Protein AF-A0A1I2ZXB8-F1 (afdb_monomer_lite)

Sequence (81 aa):
MAKNPGNFHQVRADNVEIAYDKETNKLRIQDVDDGGMRVTKNKIGARGIFKYFNIGEVKGSFAADYNADDNAVYVDLNKRK

Secondary structure (DSSP, 8-state):
-------GGG---SEEEEEEETTTTEEEEEEESSSSEEPBTTB--HHHHHHHHT-----S-EEEEEETTTTEEEEEEEEE-

Radius of gyration: 12.61 Å; chains: 1; bounding box: 30×31×31 Å

pLDDT: mean 82.58, std 15.26, range [35.94, 95.69]

Foldseek 3Di:
DDDDDPDLVLQPAQFWAWDADPVQRKIKIAHDNDDHHGQDPSDDDVVVVCVVVVPPDQDAAFDWDQDPVRRIIMTRSVGHD

Organism: NCBI:txid1121424

Structure (mmCIF, N/CA/C/O backbone):
data_AF-A0A1I2ZXB8-F1
#
_entry.id   AF-A0A1I2ZXB8-F1
#
loop_
_atom_site.group_PDB
_atom_site.id
_atom_site.type_symbol
_atom_site.label_atom_id
_atom_site.label_alt_id
_atom_site.label_comp_id
_atom_site.label_asym_id
_atom_site.label_entity_id
_atom_site.label_seq_id
_atom_site.pdbx_PDB_ins_code
_atom_site.Cartn_x
_atom_site.Cartn_y
_atom_site.Cartn_z
_atom_site.occupancy
_atom_site.B_iso_or_equiv
_atom_site.auth_seq_id
_atom_site.auth_comp_id
_atom_site.auth_asym_id
_atom_site.auth_atom_id
_atom_site.pdbx_PDB_model_num
ATOM 1 N N . MET A 1 1 ? 14.671 -20.583 18.836 1.00 45.75 1 MET A N 1
ATOM 2 C CA . MET A 1 1 ? 14.061 -20.168 17.555 1.00 45.75 1 MET A CA 1
ATOM 3 C C . MET A 1 1 ? 13.167 -18.971 17.828 1.00 45.75 1 MET A C 1
ATOM 5 O O . MET A 1 1 ? 12.243 -19.139 18.604 1.00 45.75 1 MET A O 1
ATOM 9 N N . ALA A 1 2 ? 13.488 -17.789 17.293 1.00 49.06 2 ALA A N 1
ATOM 10 C CA . ALA A 1 2 ? 12.544 -16.694 17.012 1.00 49.06 2 ALA A CA 1
ATOM 11 C C . ALA A 1 2 ? 13.324 -15.445 16.568 1.00 49.06 2 ALA A C 1
ATOM 13 O O . ALA A 1 2 ? 13.924 -14.750 17.385 1.00 49.06 2 ALA A O 1
ATOM 14 N N . LYS A 1 3 ? 13.291 -15.145 15.269 1.00 35.94 3 LYS A N 1
ATOM 15 C CA . LYS A 1 3 ? 13.449 -13.783 14.753 1.00 35.94 3 LYS A CA 1
ATOM 16 C C . LYS A 1 3 ? 12.448 -13.628 13.616 1.00 35.94 3 LYS A C 1
ATOM 18 O O . LYS A 1 3 ? 12.730 -14.034 12.499 1.00 35.94 3 LYS A O 1
ATOM 23 N N . ASN A 1 4 ? 11.291 -13.047 13.924 1.00 55.25 4 ASN A N 1
ATOM 24 C CA . ASN A 1 4 ? 10.413 -12.463 12.918 1.00 55.25 4 ASN A CA 1
ATOM 25 C C . ASN A 1 4 ? 10.448 -10.929 13.043 1.00 55.25 4 ASN A C 1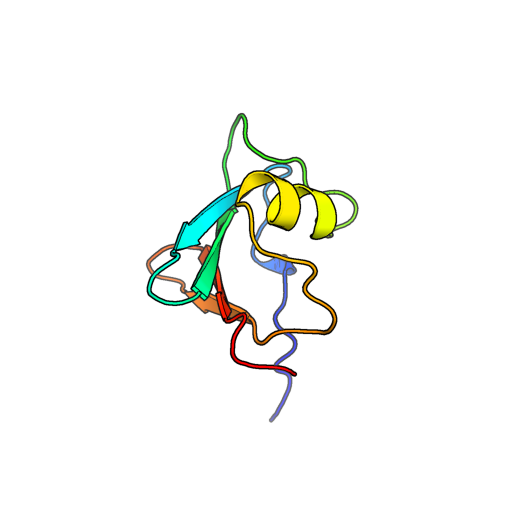
ATOM 27 O O . ASN A 1 4 ? 9.596 -10.338 13.713 1.00 55.25 4 ASN A O 1
ATOM 31 N N . PRO A 1 5 ? 11.458 -10.249 12.477 1.00 46.66 5 PRO A N 1
ATOM 32 C CA . PRO A 1 5 ? 11.309 -8.873 12.063 1.00 46.66 5 PRO A CA 1
ATOM 33 C C . PRO A 1 5 ? 10.876 -8.905 10.595 1.00 46.66 5 PRO A C 1
ATOM 35 O O . PRO A 1 5 ? 11.642 -9.376 9.759 1.00 46.66 5 PRO A O 1
ATOM 38 N N . GLY A 1 6 ? 9.671 -8.422 10.278 1.00 48.03 6 GLY A N 1
ATOM 39 C CA . GLY A 1 6 ? 9.276 -8.149 8.894 1.00 48.03 6 GLY A CA 1
ATOM 40 C C . GLY A 1 6 ? 10.398 -7.366 8.212 1.00 48.03 6 GLY A C 1
ATOM 41 O O . GLY A 1 6 ? 10.665 -6.212 8.552 1.00 48.03 6 GLY A O 1
ATOM 42 N N . ASN A 1 7 ? 11.150 -8.062 7.367 1.00 46.28 7 ASN A N 1
ATOM 43 C CA . ASN A 1 7 ? 12.431 -7.613 6.859 1.00 46.28 7 ASN A CA 1
ATOM 44 C C . ASN A 1 7 ? 12.166 -7.058 5.466 1.00 46.28 7 ASN A C 1
ATOM 46 O O . ASN A 1 7 ? 12.088 -7.806 4.499 1.00 46.28 7 ASN A O 1
ATOM 50 N N . PHE A 1 8 ? 12.100 -5.733 5.357 1.00 50.34 8 PHE A N 1
ATOM 51 C CA . PHE A 1 8 ? 12.126 -5.027 4.070 1.00 50.34 8 PHE A CA 1
ATOM 52 C C . PHE A 1 8 ? 13.380 -5.346 3.223 1.00 50.34 8 PHE A C 1
ATOM 54 O O . PHE A 1 8 ? 13.449 -4.941 2.075 1.00 50.34 8 PHE A O 1
ATOM 61 N N . HIS A 1 9 ? 14.358 -6.099 3.746 1.00 48.03 9 HIS A N 1
ATOM 62 C CA . HIS A 1 9 ? 15.550 -6.564 3.023 1.00 48.03 9 HIS A CA 1
ATOM 63 C C . HIS A 1 9 ? 15.272 -7.496 1.831 1.00 48.03 9 HIS A C 1
ATOM 65 O O . HIS A 1 9 ? 16.199 -7.789 1.077 1.00 48.03 9 HIS A O 1
ATOM 71 N N . GLN A 1 10 ? 14.048 -8.005 1.681 1.00 51.00 10 GLN A N 1
ATOM 72 C CA . GLN A 1 10 ? 13.683 -8.873 0.557 1.00 51.00 10 GLN A CA 1
ATOM 73 C C . GLN A 1 10 ? 13.344 -8.085 -0.718 1.00 51.00 10 GLN A C 1
ATOM 75 O O . GLN A 1 10 ? 13.463 -8.631 -1.808 1.00 51.00 10 GLN A O 1
ATOM 80 N N . VAL A 1 11 ? 13.018 -6.800 -0.558 1.00 51.53 11 VAL A N 1
ATOM 81 C CA . VAL A 1 11 ? 12.668 -5.842 -1.612 1.00 51.53 11 VAL A CA 1
ATOM 82 C C . VAL A 1 11 ? 13.973 -5.143 -2.007 1.00 51.53 11 VAL A C 1
ATOM 84 O O . VAL A 1 11 ? 14.495 -4.320 -1.250 1.00 51.53 11 VAL A O 1
ATOM 87 N N . ARG A 1 12 ? 14.608 -5.590 -3.098 1.00 56.50 12 ARG A N 1
ATOM 88 C CA . ARG A 1 12 ? 15.934 -5.100 -3.542 1.00 56.50 12 ARG A CA 1
ATOM 89 C C . ARG A 1 12 ? 15.843 -3.929 -4.521 1.00 56.50 12 ARG A C 1
ATOM 91 O O . ARG A 1 12 ? 16.892 -3.410 -4.898 1.00 56.50 12 ARG A O 1
ATOM 98 N N . ALA A 1 13 ? 14.643 -3.536 -4.943 1.00 62.25 13 ALA A N 1
ATOM 99 C CA . ALA A 1 13 ? 14.480 -2.471 -5.916 1.00 62.25 13 ALA A CA 1
ATOM 100 C C . ALA A 1 13 ? 14.590 -1.082 -5.273 1.00 62.25 13 ALA A C 1
ATOM 102 O O . ALA A 1 13 ? 14.170 -0.835 -4.139 1.00 62.25 13 ALA A O 1
ATOM 103 N N . ASP A 1 14 ? 15.129 -0.141 -6.047 1.00 81.00 14 ASP A N 1
ATOM 104 C CA . ASP A 1 14 ? 15.145 1.278 -5.691 1.00 81.00 14 ASP A CA 1
ATOM 105 C C . ASP A 1 14 ? 13.737 1.896 -5.729 1.00 81.00 14 ASP A C 1
ATO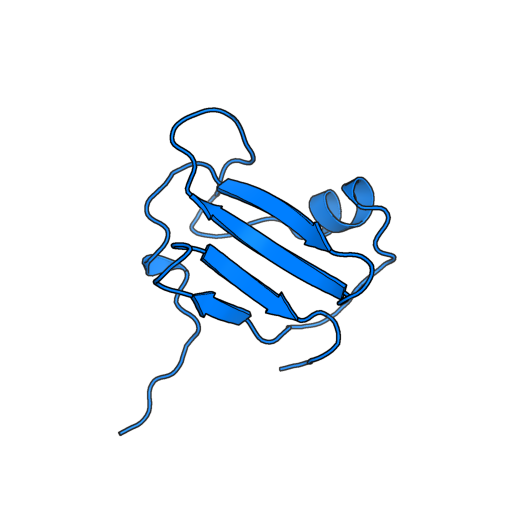M 107 O O . ASP A 1 14 ? 13.512 2.959 -5.142 1.00 81.00 14 ASP A O 1
ATOM 111 N N . ASN A 1 15 ? 12.789 1.223 -6.388 1.00 89.19 15 ASN A N 1
ATOM 112 C CA . ASN A 1 15 ? 11.415 1.656 -6.587 1.00 89.19 15 ASN A CA 1
ATOM 113 C C . ASN A 1 15 ? 10.421 0.551 -6.227 1.00 89.19 15 ASN A C 1
ATOM 115 O O . ASN A 1 15 ? 10.675 -0.633 -6.430 1.00 89.19 15 ASN A O 1
ATOM 119 N N . VAL A 1 16 ? 9.257 0.956 -5.727 1.00 91.38 16 VAL A N 1
ATOM 120 C CA . VAL A 1 16 ? 8.143 0.049 -5.453 1.00 91.38 16 VAL A CA 1
ATOM 121 C C . VAL A 1 16 ? 6.839 0.586 -6.016 1.00 91.38 16 VAL A C 1
ATOM 123 O O . VAL A 1 16 ? 6.587 1.793 -6.008 1.00 91.38 16 VAL A O 1
ATOM 126 N N . GLU A 1 17 ? 5.966 -0.316 -6.435 1.00 93.31 17 GLU A N 1
ATOM 127 C CA . GLU A 1 17 ? 4.556 -0.014 -6.622 1.00 93.31 17 GLU A CA 1
ATOM 128 C C . GLU A 1 17 ? 3.799 -0.261 -5.316 1.00 93.31 17 GLU A C 1
ATOM 130 O O . GLU A 1 17 ? 4.102 -1.177 -4.545 1.00 93.31 17 GLU A O 1
ATOM 135 N N . ILE A 1 18 ? 2.804 0.587 -5.060 1.00 94.12 18 ILE A N 1
ATOM 136 C CA . ILE A 1 18 ? 1.922 0.456 -3.909 1.00 94.12 18 ILE A CA 1
ATOM 137 C C . ILE A 1 18 ? 0.493 0.430 -4.420 1.00 94.12 18 ILE A C 1
ATOM 139 O O . ILE A 1 18 ? 0.084 1.330 -5.149 1.00 94.12 18 ILE A O 1
ATOM 143 N N . ALA A 1 19 ? -0.264 -0.575 -3.999 1.00 95.12 19 ALA A N 1
ATOM 144 C CA . ALA A 1 19 ? -1.693 -0.688 -4.247 1.00 95.12 19 ALA A CA 1
ATOM 145 C C . ALA A 1 19 ? -2.452 -0.746 -2.918 1.00 95.12 19 ALA A C 1
ATOM 147 O O . ALA A 1 19 ? -1.920 -1.206 -1.905 1.00 95.12 19 ALA A O 1
ATOM 148 N N . TYR A 1 20 ? -3.699 -0.279 -2.922 1.00 95.69 20 TYR A N 1
ATOM 149 C CA . TYR A 1 20 ? -4.570 -0.298 -1.752 1.00 95.69 20 TYR A CA 1
ATOM 150 C C . TYR A 1 20 ? -5.902 -0.959 -2.085 1.00 95.69 20 TYR A C 1
ATOM 152 O O . TYR A 1 20 ? -6.626 -0.499 -2.969 1.00 95.69 20 TYR A O 1
ATOM 160 N N . ASP A 1 21 ? -6.228 -2.003 -1.334 1.00 95.62 21 ASP A N 1
ATOM 161 C CA . ASP A 1 21 ? -7.537 -2.636 -1.348 1.00 95.62 21 ASP A CA 1
ATOM 162 C C . ASP A 1 21 ? -8.406 -2.027 -0.238 1.00 95.62 21 ASP A C 1
ATOM 164 O O . ASP A 1 21 ? -8.135 -2.185 0.956 1.00 95.62 21 ASP A O 1
ATOM 168 N N . LYS A 1 22 ? -9.463 -1.320 -0.653 1.00 93.38 22 LYS A N 1
ATOM 169 C CA . LYS A 1 22 ? -10.420 -0.655 0.240 1.00 93.38 22 LYS A CA 1
ATOM 170 C C . LYS A 1 22 ? -11.338 -1.629 0.969 1.00 93.38 22 LYS A C 1
ATOM 172 O O . LYS A 1 22 ? -11.803 -1.289 2.052 1.00 93.38 22 LYS A O 1
ATOM 177 N N . GLU A 1 23 ? -11.619 -2.790 0.387 1.00 94.81 23 GLU A N 1
ATOM 178 C CA . GLU A 1 23 ? -12.529 -3.777 0.970 1.00 94.81 23 GLU A CA 1
ATOM 179 C C . GLU A 1 23 ? -11.849 -4.510 2.125 1.00 94.81 23 GLU A C 1
ATOM 181 O O . GLU A 1 23 ? -12.440 -4.691 3.188 1.00 94.81 23 GLU A O 1
ATOM 186 N N . THR A 1 24 ? -10.576 -4.874 1.948 1.00 94.81 24 THR A N 1
ATOM 187 C CA . THR A 1 24 ? -9.798 -5.568 2.988 1.00 94.81 24 THR A CA 1
ATOM 188 C C . THR A 1 24 ? -8.969 -4.632 3.868 1.00 94.81 24 THR A C 1
ATOM 190 O O . THR A 1 24 ? -8.451 -5.064 4.901 1.00 94.81 24 THR A O 1
ATOM 193 N N . ASN A 1 25 ? -8.877 -3.348 3.504 1.00 93.56 25 ASN A N 1
ATOM 194 C CA . ASN A 1 25 ? -8.059 -2.328 4.165 1.00 93.56 25 ASN A CA 1
ATOM 195 C C . ASN A 1 25 ? -6.577 -2.751 4.258 1.00 93.56 25 ASN A C 1
ATOM 197 O O . ASN A 1 25 ? -5.931 -2.672 5.310 1.00 93.56 25 ASN A O 1
ATOM 201 N N . LYS A 1 26 ? -6.047 -3.241 3.130 1.00 95.44 26 LYS A N 1
ATOM 202 C CA . LYS A 1 26 ? -4.674 -3.743 3.003 1.00 95.44 26 LYS A CA 1
ATOM 203 C C . LYS A 1 26 ? -3.891 -2.971 1.956 1.00 95.44 26 LYS A C 1
ATOM 205 O O . LYS A 1 26 ? -4.389 -2.691 0.867 1.00 95.44 26 LYS A O 1
ATOM 210 N N . LEU A 1 27 ? -2.637 -2.670 2.276 1.00 95.12 27 LEU A N 1
ATOM 211 C CA . LEU A 1 27 ? -1.663 -2.185 1.302 1.00 95.12 27 LEU A CA 1
ATOM 212 C C . LEU A 1 27 ? -0.859 -3.360 0.759 1.00 95.12 27 LEU A C 1
ATOM 214 O O . LEU A 1 27 ? -0.414 -4.202 1.536 1.00 95.12 27 LEU A O 1
ATOM 218 N N . ARG A 1 28 ? -0.618 -3.367 -0.548 1.00 95.12 28 ARG A N 1
ATOM 219 C CA . ARG A 1 28 ? 0.363 -4.231 -1.204 1.00 95.12 28 ARG A CA 1
ATOM 220 C C . ARG A 1 28 ? 1.537 -3.378 -1.660 1.00 95.12 28 ARG A C 1
ATOM 222 O O . ARG A 1 28 ? 1.318 -2.352 -2.295 1.00 95.12 28 ARG A O 1
ATOM 229 N N . ILE A 1 29 ? 2.753 -3.801 -1.339 1.00 93.44 29 ILE A N 1
ATOM 230 C CA . ILE A 1 29 ? 4.006 -3.148 -1.725 1.00 93.44 29 ILE A CA 1
ATOM 231 C C . ILE A 1 29 ? 4.834 -4.170 -2.500 1.00 93.44 29 ILE A C 1
ATOM 233 O O . ILE A 1 29 ? 5.151 -5.228 -1.956 1.00 93.44 29 ILE A O 1
ATOM 237 N N . GLN A 1 30 ? 5.177 -3.857 -3.744 1.00 92.62 30 GLN A N 1
ATOM 238 C CA . GLN A 1 30 ? 5.881 -4.762 -4.653 1.00 92.62 30 GLN A CA 1
ATOM 239 C C . GLN A 1 30 ? 7.057 -4.038 -5.313 1.00 92.62 30 GLN A C 1
ATOM 241 O O . GLN A 1 30 ? 6.944 -2.855 -5.630 1.00 92.62 30 GLN A O 1
ATOM 246 N N . ASP A 1 31 ? 8.180 -4.734 -5.500 1.00 90.19 31 ASP A N 1
ATOM 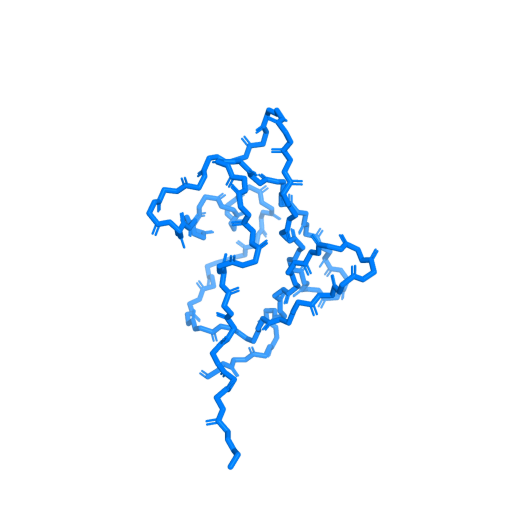247 C CA . ASP A 1 31 ? 9.310 -4.231 -6.291 1.00 90.19 31 ASP A CA 1
ATOM 248 C C . ASP A 1 31 ? 8.872 -3.927 -7.731 1.00 90.19 31 ASP A C 1
ATOM 250 O O . ASP A 1 31 ? 8.131 -4.709 -8.328 1.00 90.19 31 ASP A O 1
ATOM 254 N N . VAL A 1 32 ? 9.373 -2.834 -8.309 1.00 89.56 32 VAL A N 1
ATOM 255 C CA . VAL A 1 32 ? 9.236 -2.557 -9.747 1.00 89.56 32 VAL A CA 1
ATOM 256 C C . VAL A 1 32 ? 10.554 -2.066 -10.333 1.00 89.56 32 VAL A C 1
ATOM 258 O O . VAL A 1 32 ? 11.295 -1.326 -9.684 1.00 89.56 32 VAL A O 1
ATOM 261 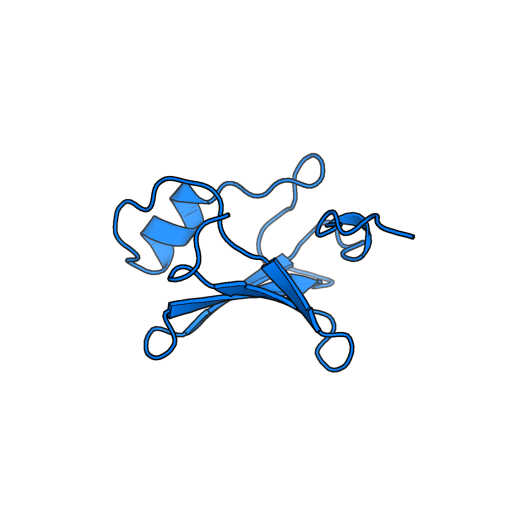N N . ASP A 1 33 ? 10.834 -2.472 -11.571 1.00 83.12 33 ASP A N 1
ATOM 262 C CA . ASP A 1 33 ? 12.085 -2.130 -12.257 1.00 83.12 33 ASP A CA 1
ATOM 263 C C . ASP A 1 33 ? 12.142 -0.649 -12.666 1.00 83.12 33 ASP A C 1
ATOM 265 O O . ASP A 1 33 ? 13.193 -0.016 -12.563 1.00 83.12 33 ASP A O 1
ATOM 269 N N . ASP A 1 34 ? 11.013 -0.077 -13.097 1.00 81.31 34 ASP A N 1
ATOM 270 C CA . ASP A 1 34 ? 10.906 1.323 -13.512 1.00 81.31 34 ASP A CA 1
ATOM 271 C C . ASP A 1 34 ? 9.578 1.954 -13.067 1.00 81.31 34 ASP A C 1
ATOM 273 O O . ASP A 1 34 ? 8.562 1.275 -12.897 1.00 81.31 34 ASP A O 1
ATOM 277 N N . GLY A 1 35 ? 9.590 3.273 -12.869 1.00 83.31 35 GLY A N 1
ATOM 278 C CA . GLY A 1 35 ? 8.452 4.018 -12.334 1.00 83.31 35 GLY A CA 1
ATOM 279 C C . GLY A 1 35 ? 8.228 3.792 -10.834 1.00 83.31 35 GLY A C 1
ATOM 280 O O . GLY A 1 35 ? 9.156 3.526 -10.075 1.00 83.31 35 GLY A O 1
ATOM 281 N N . GLY A 1 36 ? 6.985 3.957 -10.382 1.00 86.88 36 GLY A N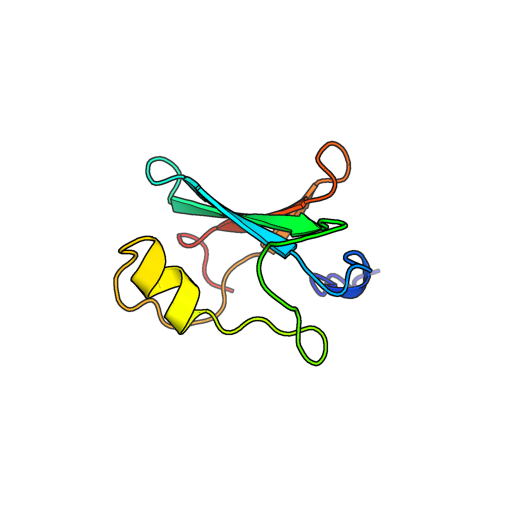 1
ATOM 282 C CA . GLY A 1 36 ? 6.617 3.751 -8.980 1.00 86.88 36 GLY A CA 1
ATOM 283 C C . GLY A 1 36 ? 7.194 4.783 -8.003 1.00 86.88 36 GLY A C 1
ATOM 284 O O . GLY A 1 36 ? 7.543 5.914 -8.350 1.00 86.88 36 GLY A O 1
ATOM 285 N N . MET A 1 37 ? 7.226 4.403 -6.728 1.00 87.62 37 MET A N 1
ATOM 286 C CA . MET A 1 37 ? 7.686 5.234 -5.624 1.00 87.62 37 MET A CA 1
ATOM 287 C C . MET A 1 37 ? 9.088 4.818 -5.189 1.00 87.62 37 MET A C 1
ATOM 289 O O . MET A 1 37 ? 9.320 3.680 -4.788 1.00 87.62 37 MET A O 1
ATOM 293 N N . ARG A 1 38 ? 10.011 5.781 -5.181 1.00 86.62 38 ARG A N 1
ATOM 294 C CA . ARG A 1 38 ? 11.389 5.547 -4.753 1.00 86.62 38 ARG A CA 1
ATOM 295 C C . ARG A 1 38 ? 11.479 5.205 -3.265 1.00 86.62 38 ARG A C 1
ATOM 297 O O . ARG A 1 38 ? 11.002 5.957 -2.408 1.00 86.62 38 ARG A O 1
ATOM 304 N N . VAL A 1 39 ? 12.180 4.123 -2.949 1.00 84.56 39 VAL A N 1
ATOM 305 C CA . VAL A 1 39 ? 12.517 3.725 -1.581 1.00 84.56 39 VAL A CA 1
ATOM 306 C C . VAL A 1 39 ? 13.773 4.474 -1.145 1.00 84.56 39 VAL A C 1
ATOM 308 O O . VAL A 1 39 ? 14.793 4.485 -1.826 1.00 84.56 39 VAL A O 1
ATOM 311 N N . THR A 1 40 ? 13.726 5.136 0.014 1.00 81.88 40 THR A N 1
ATOM 312 C CA . THR A 1 40 ? 14.883 5.877 0.541 1.00 81.88 40 THR A CA 1
ATOM 313 C C . THR A 1 40 ? 15.324 5.272 1.862 1.00 81.88 40 THR A C 1
ATOM 315 O O . THR A 1 40 ? 14.563 5.266 2.827 1.00 81.88 40 THR A O 1
ATOM 318 N N . LYS A 1 41 ? 16.570 4.782 1.933 1.00 82.69 41 LYS A N 1
ATOM 319 C CA . LYS A 1 41 ? 17.135 4.142 3.140 1.00 82.69 41 LYS A CA 1
ATOM 320 C C . LYS A 1 41 ? 16.245 3.003 3.672 1.00 82.69 41 LYS A C 1
ATOM 322 O O . LYS A 1 41 ? 16.016 2.919 4.879 1.00 82.69 41 LYS A O 1
ATOM 327 N N . ASN A 1 42 ? 15.716 2.169 2.770 1.00 75.69 42 ASN A N 1
ATOM 328 C CA . ASN A 1 42 ? 14.781 1.073 3.074 1.00 75.69 42 ASN A CA 1
ATOM 329 C C . ASN A 1 42 ? 13.498 1.533 3.793 1.00 75.69 42 ASN A C 1
ATOM 331 O O . ASN A 1 42 ? 12.929 0.803 4.604 1.00 75.69 42 ASN A O 1
ATOM 335 N N . LYS A 1 43 ? 13.072 2.780 3.558 1.00 81.69 43 LYS A N 1
ATOM 336 C CA . LYS A 1 43 ? 11.871 3.372 4.149 1.00 81.69 43 LYS A CA 1
ATOM 337 C C . LYS A 1 43 ? 11.037 4.076 3.093 1.00 81.69 43 LYS A C 1
ATOM 339 O O . LYS A 1 43 ? 11.556 4.662 2.143 1.00 81.69 43 LYS A O 1
ATOM 344 N N . ILE A 1 44 ? 9.733 4.066 3.339 1.00 83.94 44 ILE A N 1
ATOM 345 C CA . ILE A 1 44 ? 8.721 4.712 2.516 1.00 83.94 44 ILE A CA 1
ATOM 346 C C . ILE A 1 44 ? 7.862 5.587 3.433 1.00 83.94 44 ILE A C 1
ATOM 348 O O . ILE A 1 44 ? 7.452 5.172 4.519 1.00 83.94 44 ILE A O 1
ATOM 352 N N . GLY A 1 45 ? 7.618 6.831 3.024 1.00 85.19 45 GLY A N 1
ATOM 353 C CA . GLY A 1 45 ? 6.795 7.765 3.788 1.00 85.19 45 GLY A CA 1
ATOM 354 C C . GLY A 1 45 ? 5.302 7.457 3.655 1.00 85.19 45 GLY A C 1
ATOM 355 O O . GLY A 1 45 ? 4.692 7.799 2.648 1.00 85.19 45 GLY A O 1
ATOM 356 N N . ALA A 1 46 ? 4.689 6.901 4.702 1.00 85.44 46 ALA A N 1
ATOM 357 C CA . ALA A 1 46 ? 3.280 6.489 4.691 1.00 85.44 46 ALA A CA 1
ATOM 358 C C . ALA A 1 46 ? 2.267 7.638 4.493 1.00 85.44 46 ALA A C 1
ATOM 360 O O . ALA A 1 46 ? 1.199 7.429 3.931 1.00 85.44 46 ALA A O 1
ATOM 361 N N . ARG A 1 47 ? 2.596 8.876 4.893 1.00 87.44 47 ARG A N 1
ATOM 362 C CA . ARG A 1 47 ? 1.667 10.023 4.786 1.00 87.44 47 ARG A CA 1
ATOM 363 C C . ARG A 1 47 ? 1.245 10.330 3.348 1.00 87.44 47 ARG A C 1
ATOM 365 O O . ARG A 1 47 ? 0.080 10.629 3.111 1.00 87.44 47 ARG A O 1
ATOM 372 N N . GLY A 1 48 ? 2.189 10.277 2.405 1.00 87.88 48 GLY A N 1
ATOM 373 C CA . GLY A 1 48 ? 1.899 10.523 0.989 1.00 87.88 48 GLY A CA 1
ATOM 374 C C . GLY A 1 48 ? 0.988 9.443 0.409 1.00 87.88 48 GLY A C 1
ATOM 375 O O . GLY A 1 48 ? 0.024 9.759 -0.278 1.00 87.88 48 GLY A O 1
ATOM 376 N N . ILE A 1 49 ? 1.248 8.190 0.785 1.00 91.12 49 ILE A N 1
ATOM 377 C CA . ILE A 1 49 ? 0.463 7.014 0.390 1.00 91.12 49 ILE A CA 1
ATOM 378 C C . ILE A 1 49 ? -0.967 7.124 0.909 1.00 91.12 49 ILE A C 1
ATOM 380 O O . ILE A 1 49 ? -1.915 6.990 0.141 1.00 91.12 49 ILE A O 1
ATOM 384 N N . PHE A 1 50 ? -1.133 7.426 2.198 1.00 91.75 50 PHE A N 1
ATOM 385 C CA . PHE A 1 50 ? -2.457 7.550 2.801 1.00 91.75 50 PHE A CA 1
ATOM 386 C C . PHE A 1 50 ? -3.271 8.656 2.133 1.00 91.75 50 PHE A C 1
ATOM 388 O O . PHE A 1 50 ? -4.406 8.421 1.729 1.00 91.75 50 PHE A O 1
ATOM 395 N N . LYS A 1 51 ? -2.657 9.823 1.903 1.00 91.50 51 LYS A N 1
ATOM 396 C CA . LYS A 1 51 ? -3.305 10.916 1.172 1.00 91.50 51 LYS A CA 1
ATOM 397 C C . LYS A 1 51 ? -3.699 10.505 -0.250 1.00 91.50 51 LYS A C 1
ATOM 399 O O . LYS A 1 51 ? -4.816 10.799 -0.660 1.00 91.50 51 LYS A O 1
ATOM 404 N N . TYR A 1 52 ? -2.808 9.841 -0.988 1.00 91.94 52 TYR A N 1
ATOM 405 C CA . TYR A 1 52 ? -3.061 9.409 -2.366 1.00 91.94 52 TYR A CA 1
ATOM 406 C C . TYR A 1 52 ? -4.256 8.451 -2.459 1.00 91.94 52 TYR A C 1
ATOM 408 O O . TYR A 1 52 ? -5.138 8.636 -3.292 1.00 91.94 52 TYR A O 1
ATOM 416 N N . PHE A 1 53 ? -4.334 7.478 -1.551 1.00 93.88 53 PHE A N 1
ATOM 417 C CA . PHE A 1 53 ? -5.424 6.502 -1.517 1.00 93.88 53 PHE A CA 1
ATOM 418 C C . PHE A 1 53 ? -6.682 6.979 -0.779 1.00 93.88 53 PHE A C 1
ATOM 420 O O . PHE A 1 53 ? -7.660 6.232 -0.690 1.00 93.88 53 PHE A O 1
ATOM 427 N N . ASN A 1 54 ? -6.676 8.215 -0.268 1.00 92.69 54 ASN A N 1
ATOM 428 C CA . ASN A 1 54 ? -7.703 8.755 0.623 1.00 92.69 54 ASN A CA 1
ATOM 429 C C . ASN A 1 54 ? -7.971 7.842 1.838 1.00 92.69 54 ASN A C 1
ATOM 431 O O . ASN A 1 54 ? -9.103 7.676 2.291 1.00 92.69 54 ASN A O 1
ATOM 435 N N . ILE A 1 55 ? -6.906 7.221 2.344 1.00 89.88 55 ILE A N 1
ATOM 436 C CA . ILE A 1 55 ? -6.882 6.551 3.639 1.00 89.88 55 ILE A CA 1
ATOM 437 C C . ILE A 1 55 ? -6.734 7.690 4.649 1.00 89.88 55 ILE A C 1
ATOM 439 O O . ILE A 1 55 ? -5.831 8.517 4.509 1.00 89.88 55 ILE A O 1
ATOM 443 N N . GLY A 1 56 ? -7.646 7.794 5.617 1.00 83.56 56 GLY A N 1
ATOM 444 C CA . GLY A 1 56 ? -7.610 8.859 6.626 1.00 83.56 56 GLY A CA 1
ATOM 445 C C . GLY A 1 56 ? -6.287 8.907 7.406 1.00 83.56 56 GLY A C 1
ATOM 446 O O . GLY A 1 56 ? -5.367 8.128 7.171 1.00 83.56 56 GLY A O 1
ATOM 447 N N . GLU A 1 57 ? -6.156 9.814 8.376 1.00 78.31 57 GLU A N 1
ATOM 448 C CA . GLU A 1 57 ? -4.937 9.869 9.192 1.00 78.31 57 GLU A CA 1
ATOM 449 C C . GLU A 1 57 ? -4.756 8.595 10.034 1.00 78.31 57 GLU A C 1
ATOM 451 O O . GLU A 1 57 ? -5.310 8.450 11.124 1.00 78.31 57 GLU A O 1
ATOM 456 N N . VAL A 1 58 ? -3.930 7.674 9.538 1.00 80.75 58 VAL A N 1
ATOM 457 C CA . VAL A 1 58 ? -3.580 6.437 10.232 1.00 80.75 58 VAL A CA 1
ATOM 458 C C . VAL A 1 58 ? -2.295 6.644 11.035 1.00 80.75 58 VAL A C 1
ATOM 460 O O . VAL A 1 58 ? -1.268 7.082 10.511 1.00 80.75 58 VAL A O 1
ATOM 463 N N . LYS A 1 59 ? -2.341 6.323 12.332 1.00 82.75 59 LYS A N 1
ATOM 464 C CA . LYS A 1 59 ? -1.199 6.398 13.256 1.00 82.75 59 LYS A CA 1
ATOM 465 C C . LYS A 1 59 ? -0.888 5.013 13.820 1.00 82.75 59 LYS A C 1
ATOM 467 O O . LYS A 1 59 ? -1.806 4.282 14.186 1.00 82.75 59 LYS A O 1
ATOM 472 N N . GLY A 1 60 ? 0.399 4.701 13.956 1.00 85.81 60 GLY A N 1
ATOM 473 C CA . GLY A 1 60 ? 0.886 3.471 14.587 1.00 85.81 60 GLY A CA 1
ATOM 474 C C . GLY A 1 60 ? 1.708 2.582 13.656 1.00 85.81 60 GLY A C 1
ATOM 475 O O . GLY A 1 60 ? 2.040 2.971 12.536 1.00 85.81 60 GLY A O 1
ATOM 476 N N . SER A 1 61 ? 2.042 1.397 14.164 1.00 86.62 61 SER A N 1
ATOM 477 C CA . SER A 1 61 ? 2.728 0.328 13.435 1.00 86.62 61 SER A CA 1
ATOM 478 C C . SER A 1 61 ? 1.733 -0.780 13.115 1.00 86.62 61 SER A C 1
ATOM 480 O O . SER A 1 61 ? 0.911 -1.133 13.961 1.00 86.62 61 SER A O 1
ATOM 482 N N . PHE A 1 62 ? 1.829 -1.340 11.914 1.00 89.75 62 PHE A N 1
ATOM 483 C CA . PHE A 1 62 ? 0.911 -2.364 11.418 1.00 89.75 62 PHE A CA 1
ATOM 484 C C . PHE A 1 62 ? 1.647 -3.668 11.146 1.00 89.75 62 PHE A C 1
ATOM 486 O O . PHE A 1 62 ? 2.858 -3.668 10.898 1.00 89.75 62 PHE A O 1
ATOM 493 N N . ALA A 1 63 ? 0.917 -4.777 11.224 1.00 87.50 63 ALA A N 1
ATOM 494 C CA . ALA A 1 63 ? 1.425 -6.070 10.800 1.00 87.50 63 ALA A CA 1
ATOM 495 C C . ALA A 1 63 ? 1.709 -6.044 9.292 1.00 87.50 63 ALA A C 1
ATOM 497 O O . ALA A 1 63 ? 0.917 -5.510 8.512 1.00 87.50 63 ALA A O 1
ATOM 498 N N . ALA A 1 64 ? 2.855 -6.603 8.909 1.00 88.81 64 ALA A N 1
ATOM 499 C CA . ALA A 1 64 ? 3.279 -6.718 7.527 1.00 88.81 64 ALA A CA 1
ATOM 500 C C . ALA A 1 64 ? 3.807 -8.131 7.284 1.00 88.81 64 ALA A C 1
ATOM 502 O O . ALA A 1 64 ? 4.693 -8.582 8.015 1.00 88.81 64 ALA A O 1
ATOM 503 N N . ASP A 1 65 ? 3.276 -8.788 6.261 1.00 91.69 65 ASP A N 1
ATOM 504 C CA . ASP A 1 65 ? 3.604 -10.161 5.895 1.00 91.69 65 ASP A CA 1
ATOM 505 C C . ASP A 1 65 ? 4.103 -10.198 4.449 1.00 91.69 65 ASP A C 1
ATOM 507 O O . ASP A 1 65 ? 3.506 -9.599 3.554 1.00 91.69 65 ASP A O 1
ATOM 511 N N . TYR A 1 66 ? 5.219 -10.887 4.219 1.00 90.50 66 TYR A N 1
ATOM 512 C CA . TYR A 1 66 ? 5.744 -11.112 2.875 1.00 90.50 66 TYR A CA 1
ATOM 513 C C . TYR A 1 66 ? 5.093 -12.355 2.264 1.00 90.50 66 TYR A C 1
ATOM 515 O O . TYR A 1 66 ? 5.076 -13.420 2.884 1.00 90.50 66 TYR A O 1
ATOM 523 N N . ASN A 1 67 ? 4.584 -12.215 1.043 1.00 91.50 67 ASN A N 1
ATOM 524 C CA . ASN A 1 67 ? 4.074 -13.305 0.226 1.00 91.50 67 ASN A CA 1
ATOM 525 C C . ASN A 1 67 ? 5.076 -13.589 -0.901 1.00 91.50 67 ASN A C 1
ATOM 527 O O . ASN A 1 67 ? 5.331 -12.724 -1.739 1.00 91.50 67 ASN A O 1
ATOM 531 N N . ALA A 1 68 ? 5.633 -14.802 -0.909 1.00 88.88 68 ALA A N 1
ATOM 532 C CA . ALA A 1 68 ? 6.635 -15.216 -1.885 1.00 88.88 68 ALA A CA 1
ATOM 533 C C . ALA A 1 68 ? 6.052 -15.475 -3.284 1.00 88.88 68 ALA A C 1
ATOM 535 O O . ALA A 1 68 ? 6.747 -15.231 -4.265 1.00 88.88 68 ALA A O 1
ATOM 536 N N . ASP A 1 69 ? 4.796 -15.923 -3.384 1.00 90.06 69 ASP A N 1
ATOM 537 C CA . ASP A 1 69 ? 4.142 -16.210 -4.667 1.00 90.06 69 ASP A CA 1
ATOM 538 C C . ASP A 1 69 ? 3.901 -14.927 -5.479 1.00 90.06 69 ASP A C 1
ATOM 540 O O . ASP A 1 69 ? 4.034 -14.930 -6.698 1.00 90.06 69 ASP A O 1
ATOM 544 N N . ASP A 1 70 ? 3.593 -13.816 -4.798 1.00 85.94 70 ASP A N 1
ATOM 545 C CA . ASP A 1 70 ? 3.387 -12.492 -5.417 1.00 85.94 70 ASP A CA 1
ATOM 546 C C . ASP A 1 70 ? 4.627 -11.580 -5.318 1.00 85.94 70 ASP A C 1
ATOM 548 O O . ASP A 1 70 ? 4.616 -10.435 -5.762 1.00 85.94 70 ASP A O 1
ATOM 552 N N . ASN A 1 71 ? 5.702 -12.066 -4.689 1.00 88.56 71 ASN A N 1
ATOM 553 C CA . ASN A 1 71 ? 6.890 -11.288 -4.328 1.00 88.56 71 ASN A CA 1
ATOM 554 C C . ASN A 1 71 ? 6.543 -9.890 -3.767 1.00 88.56 71 ASN A C 1
ATOM 556 O O . ASN A 1 71 ? 7.063 -8.865 -4.210 1.00 88.56 71 ASN A O 1
ATOM 560 N N . ALA A 1 72 ? 5.612 -9.847 -2.814 1.00 92.38 72 ALA A N 1
ATOM 561 C CA . ALA A 1 72 ? 5.041 -8.601 -2.317 1.00 92.38 72 ALA A CA 1
ATOM 562 C C . ALA A 1 72 ? 4.875 -8.615 -0.797 1.00 92.38 72 ALA A C 1
ATOM 564 O O . ALA A 1 72 ? 4.626 -9.648 -0.172 1.00 92.38 72 ALA A O 1
ATOM 565 N N . VAL A 1 73 ? 4.982 -7.434 -0.192 1.00 92.25 73 VAL A N 1
ATOM 566 C CA . VAL A 1 73 ? 4.679 -7.207 1.221 1.00 92.25 73 VAL A CA 1
ATOM 567 C C . VAL A 1 73 ? 3.254 -6.692 1.349 1.00 92.25 73 VAL A C 1
ATOM 569 O O . VAL A 1 73 ? 2.886 -5.684 0.746 1.00 92.25 73 VAL A O 1
ATOM 572 N N . TYR A 1 74 ? 2.471 -7.352 2.190 1.00 94.25 74 TYR A N 1
ATOM 573 C CA . TYR A 1 74 ? 1.106 -6.973 2.513 1.00 94.25 74 TYR A CA 1
ATOM 574 C C . TYR A 1 74 ? 1.040 -6.376 3.911 1.00 94.25 74 TYR A C 1
ATOM 576 O O . TYR A 1 74 ? 1.454 -7.015 4.873 1.00 94.25 74 TYR A O 1
ATOM 584 N N . VAL A 1 75 ? 0.500 -5.165 4.033 1.00 93.38 75 VAL A N 1
ATOM 585 C CA . VAL A 1 75 ? 0.302 -4.476 5.315 1.00 93.38 75 VAL A CA 1
ATOM 586 C C . VAL A 1 75 ? -1.186 -4.430 5.635 1.00 93.38 75 VAL A C 1
ATOM 588 O O . VAL A 1 75 ? -1.963 -3.869 4.864 1.00 93.38 75 VAL A O 1
ATOM 591 N N . ASP A 1 76 ? -1.581 -4.990 6.777 1.00 94.06 76 ASP A N 1
ATOM 592 C CA . ASP A 1 76 ? -2.973 -4.996 7.241 1.00 94.06 76 ASP A CA 1
ATOM 593 C C . ASP A 1 76 ? -3.219 -3.820 8.192 1.00 94.06 76 ASP A C 1
ATOM 595 O O . ASP A 1 76 ? -2.779 -3.828 9.346 1.00 94.06 76 ASP A O 1
ATOM 599 N N . LEU A 1 77 ? -3.938 -2.799 7.715 1.00 91.38 77 LEU A N 1
ATOM 600 C CA . LEU A 1 77 ? -4.186 -1.580 8.487 1.00 91.38 77 LEU A CA 1
ATOM 601 C C . LEU A 1 77 ? -5.198 -1.787 9.628 1.00 91.38 77 L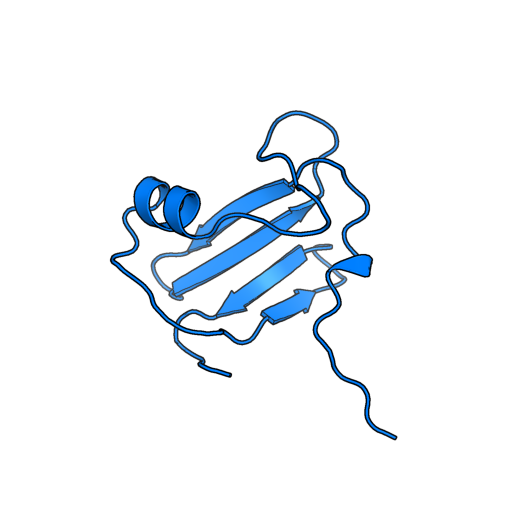EU A C 1
ATOM 603 O O . LEU A 1 77 ? -5.349 -0.909 10.479 1.00 91.38 77 LEU A O 1
ATOM 607 N N . ASN A 1 78 ? -5.850 -2.951 9.704 1.00 91.25 78 ASN A N 1
ATOM 608 C CA . ASN A 1 78 ? -6.706 -3.319 10.832 1.00 91.25 78 ASN A CA 1
ATOM 609 C C . ASN A 1 78 ? -5.906 -3.944 11.986 1.00 91.25 78 ASN A C 1
ATOM 611 O O . ASN A 1 78 ? -6.385 -3.983 13.120 1.00 91.25 78 ASN A O 1
ATOM 615 N N . LYS A 1 79 ? -4.687 -4.435 11.722 1.00 89.50 79 LYS A N 1
ATOM 616 C CA . LYS A 1 79 ? -3.868 -5.161 12.699 1.00 89.50 79 LYS A CA 1
ATOM 617 C C . LYS A 1 79 ? -2.690 -4.322 13.164 1.00 89.50 79 LYS A C 1
ATOM 619 O O . LYS A 1 79 ? -1.665 -4.215 12.491 1.00 89.50 79 LYS A O 1
ATOM 624 N N . ARG A 1 80 ? -2.825 -3.752 14.361 1.00 85.62 80 ARG A N 1
ATOM 625 C CA . ARG A 1 80 ? -1.726 -3.048 15.031 1.00 85.62 80 ARG A CA 1
ATOM 626 C C . ARG A 1 80 ? -0.682 -4.032 15.552 1.00 85.62 80 ARG A C 1
ATOM 628 O O . ARG A 1 80 ? -1.030 -5.135 15.972 1.00 85.62 80 ARG A O 1
ATOM 635 N N . LYS A 1 81 ? 0.577 -3.603 15.523 1.00 75.44 81 LYS A N 1
ATOM 636 C CA . LYS A 1 81 ? 1.716 -4.302 16.122 1.00 75.44 81 LYS A CA 1
ATOM 637 C C . LYS A 1 81 ? 2.046 -3.745 17.502 1.00 75.44 81 LYS A C 1
ATOM 639 O O . LYS A 1 81 ? 1.920 -2.510 17.669 1.00 75.44 81 LYS A O 1
#